Protein AF-A0A358QW03-F1 (afdb_monomer_lite)

Sequence (152 aa):
MKVYFVVSDKSSYETQAIKEVQPERILCSYFYFRTKKLSDYIEKIGYSPMILLDSGAYSAWTTGRNISILDYMAYIRDNEKFIEYCISLDVFDDLDLTFDYYKIMRKKGLKPIPVYHYGTDLDYLEKYIIDGNNLIALGGTVPITNKEKVAN

Secondary structure (DSSP, 8-state):
----EEE-S--HHHHHHHHHH--SEEEEEHHHHTTS-HHHHHHHHTS--EEEEE--HHHHHHTT----HHHHHHHHHHTGGGEEEEB---BTTBHHHHHHHHHHHHHTT--PBPEEETTS-HHHHHHHHHTT-S--EEES-TT-S-SHHHH-

Structure (mmCIF, N/CA/C/O backbone):
data_AF-A0A358QW03-F1
#
_entry.id   AF-A0A358QW03-F1
#
loop_
_atom_site.group_PDB
_atom_site.id
_atom_site.type_symbol
_atom_site.label_atom_id
_atom_site.label_alt_id
_atom_site.label_comp_id
_atom_site.label_asym_id
_atom_site.label_entity_id
_atom_site.label_seq_id
_atom_site.pdbx_PDB_ins_code
_atom_site.Cartn_x
_atom_site.Cartn_y
_atom_site.Cartn_z
_atom_site.occupancy
_atom_site.B_iso_or_equiv
_atom_site.auth_seq_id
_atom_site.auth_comp_id
_atom_site.auth_asym_id
_atom_site.auth_atom_id
_atom_site.pdbx_PDB_model_num
ATOM 1 N N . MET A 1 1 ? -19.322 4.383 -7.499 1.00 84.81 1 MET A N 1
ATOM 2 C CA . MET A 1 1 ? -17.953 4.916 -7.317 1.00 84.81 1 MET A CA 1
ATOM 3 C C . MET A 1 1 ? -17.483 4.537 -5.918 1.00 84.81 1 MET A C 1
ATOM 5 O O . MET A 1 1 ? -18.237 4.787 -4.988 1.00 84.81 1 MET A O 1
ATOM 9 N N . LYS A 1 2 ? -16.320 3.885 -5.763 1.00 92.12 2 LYS A N 1
ATOM 10 C CA . LYS A 1 2 ? -15.732 3.594 -4.440 1.00 92.12 2 LYS A CA 1
ATOM 11 C C . LYS A 1 2 ? -14.800 4.745 -4.054 1.00 92.12 2 LYS A C 1
ATOM 13 O O . LYS A 1 2 ? -13.991 5.156 -4.879 1.00 92.12 2 LYS A O 1
ATOM 18 N N . VAL A 1 3 ? -14.921 5.250 -2.830 1.00 94.56 3 VAL A N 1
ATOM 19 C CA . VAL A 1 3 ? -14.048 6.293 -2.269 1.00 94.56 3 VAL A CA 1
ATOM 20 C C . VAL A 1 3 ? -13.311 5.689 -1.081 1.00 94.56 3 VAL A C 1
ATOM 22 O O . VAL A 1 3 ? -13.942 5.030 -0.258 1.00 94.56 3 VAL A O 1
ATOM 25 N N . TYR A 1 4 ? -11.998 5.896 -1.011 1.00 96.44 4 TYR A N 1
ATOM 26 C CA . TYR A 1 4 ? -11.149 5.420 0.080 1.00 96.44 4 TYR A CA 1
ATOM 27 C C . TYR A 1 4 ? -10.542 6.619 0.809 1.00 96.44 4 TYR A C 1
ATOM 29 O O . TYR A 1 4 ? -9.951 7.494 0.177 1.00 96.44 4 TYR A O 1
ATOM 37 N N . PHE A 1 5 ? -10.674 6.653 2.134 1.00 96.62 5 PHE A N 1
ATOM 38 C CA . PHE A 1 5 ? -10.074 7.691 2.971 1.00 96.62 5 PHE A CA 1
ATOM 39 C C . PHE A 1 5 ? -8.646 7.288 3.340 1.00 96.62 5 PHE A C 1
ATOM 41 O O . PHE A 1 5 ? -8.429 6.225 3.920 1.00 96.62 5 PHE A O 1
ATOM 48 N N . VAL A 1 6 ? -7.662 8.107 2.974 1.00 95.19 6 VAL A N 1
ATOM 49 C CA . VAL A 1 6 ? -6.250 7.808 3.242 1.00 95.19 6 VAL A CA 1
ATOM 50 C C . VAL A 1 6 ? -5.968 7.927 4.735 1.00 95.19 6 VAL A C 1
ATOM 52 O O . VAL A 1 6 ? -6.332 8.924 5.355 1.00 95.19 6 VAL A O 1
ATOM 55 N N . VAL A 1 7 ? -5.284 6.927 5.288 1.00 94.50 7 VAL A N 1
ATOM 56 C CA . VAL A 1 7 ? -4.841 6.913 6.683 1.00 94.50 7 VAL A CA 1
ATOM 57 C C . VAL A 1 7 ? -3.354 6.596 6.782 1.00 94.50 7 VAL A C 1
ATOM 59 O O . VAL A 1 7 ? -2.810 5.762 6.053 1.00 94.50 7 VAL A O 1
ATOM 62 N N . SER A 1 8 ? -2.678 7.274 7.705 1.00 90.44 8 SER A N 1
ATOM 63 C CA . SER A 1 8 ? -1.241 7.122 7.953 1.00 90.44 8 SER A CA 1
ATOM 64 C C . SER A 1 8 ? -0.918 6.596 9.353 1.00 90.44 8 SER A C 1
ATOM 66 O O . SER A 1 8 ? 0.192 6.116 9.587 1.00 90.44 8 SER A O 1
ATOM 68 N N . ASP A 1 9 ? -1.873 6.692 10.280 1.00 89.62 9 ASP A N 1
ATOM 69 C CA . ASP A 1 9 ? -1.732 6.412 11.708 1.00 89.62 9 ASP A CA 1
ATOM 70 C C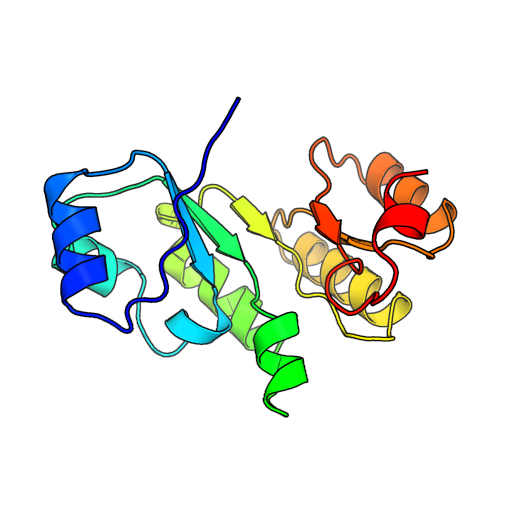 . ASP A 1 9 ? -0.525 7.129 12.341 1.00 89.62 9 ASP A C 1
ATOM 72 O O . ASP A 1 9 ? 0.219 6.568 13.154 1.00 89.62 9 ASP A O 1
ATOM 76 N N . LYS A 1 10 ? -0.302 8.380 11.913 1.00 88.94 10 LYS A N 1
ATOM 77 C CA . LYS A 1 10 ? 0.763 9.269 12.412 1.00 88.94 10 LYS A CA 1
ATOM 78 C C . LYS A 1 10 ? 0.262 10.352 13.366 1.00 88.94 10 LYS A C 1
ATOM 80 O O . LYS A 1 10 ? 1.073 10.974 14.045 1.00 88.94 10 LYS A O 1
ATOM 85 N N . SER A 1 11 ? -1.046 10.603 13.399 1.00 90.44 11 SER A N 1
ATOM 86 C CA . SER A 1 11 ? -1.659 11.688 14.169 1.00 90.44 11 SER A CA 1
ATOM 87 C C . SER A 1 11 ? -2.846 11.180 14.982 1.00 90.44 11 SER A C 1
ATOM 89 O O . SER A 1 11 ? -3.695 10.441 14.478 1.00 90.44 11 SER A O 1
ATOM 91 N N . SER A 1 12 ? -2.935 11.611 16.242 1.00 91.19 12 SER A N 1
ATOM 92 C CA . SER A 1 12 ? -4.100 11.344 17.091 1.00 91.19 12 SER A CA 1
ATOM 93 C C . SER A 1 12 ? -5.372 11.984 16.534 1.00 91.19 12 SER A C 1
ATOM 95 O O . SER A 1 12 ? -6.432 11.375 16.633 1.00 91.19 12 SER A O 1
ATOM 97 N N . TYR A 1 13 ? -5.268 13.149 15.883 1.00 94.69 13 TYR A N 1
ATOM 98 C CA . TYR A 1 13 ? -6.404 13.817 15.239 1.00 94.69 13 TYR A CA 1
ATOM 99 C C . TYR A 1 13 ? -6.949 13.018 14.052 1.00 94.69 13 TYR A C 1
ATOM 101 O O . TYR A 1 13 ? -8.159 12.895 13.907 1.00 94.69 13 TYR A O 1
ATOM 109 N N . GLU A 1 14 ? -6.068 12.424 13.236 1.00 94.50 14 GLU A N 1
ATOM 110 C CA . GLU A 1 14 ? -6.480 11.529 12.143 1.00 94.50 14 GLU A CA 1
ATOM 111 C C . GLU A 1 14 ? -7.215 10.311 12.715 1.00 94.50 14 GLU A C 1
ATOM 113 O O . GLU A 1 14 ? -8.307 9.979 12.265 1.00 94.50 14 GLU A O 1
ATOM 118 N N . THR A 1 15 ? -6.664 9.694 13.769 1.00 92.69 15 THR A N 1
ATOM 119 C CA . THR A 1 15 ? -7.331 8.574 14.452 1.00 92.69 15 THR A CA 1
ATOM 120 C C . THR A 1 15 ? -8.707 8.993 14.973 1.00 92.69 15 THR A C 1
ATOM 122 O O . THR A 1 15 ? -9.678 8.276 14.761 1.00 92.69 15 THR A O 1
ATOM 125 N N . GLN A 1 16 ? -8.813 10.146 15.639 1.00 95.38 16 GLN A N 1
ATOM 126 C CA . GLN A 1 16 ? -10.079 10.638 16.179 1.00 95.38 16 GLN A CA 1
ATOM 127 C C . GLN A 1 16 ? -11.112 10.876 15.072 1.00 95.38 16 GLN A C 1
ATOM 129 O O . GLN A 1 16 ? -12.237 10.399 15.195 1.00 95.38 16 GLN A O 1
ATOM 134 N N . ALA A 1 17 ? -10.714 11.517 13.971 1.00 96.12 17 ALA A N 1
ATOM 135 C CA . ALA A 1 17 ? -11.588 11.742 12.823 1.00 96.12 17 ALA A CA 1
ATOM 136 C C . ALA A 1 17 ? -12.092 10.419 12.220 1.00 96.12 17 ALA A C 1
ATOM 138 O O . ALA A 1 17 ? -13.279 10.280 11.944 1.00 96.12 17 ALA A O 1
ATOM 139 N N . ILE A 1 18 ? -11.223 9.413 12.076 1.00 97.12 18 ILE A N 1
ATOM 140 C CA . ILE A 1 18 ? -11.610 8.087 11.568 1.00 97.12 18 ILE A CA 1
ATOM 141 C C . ILE A 1 18 ? -12.580 7.371 12.517 1.00 97.12 18 ILE A C 1
ATOM 143 O O . ILE A 1 18 ? -13.495 6.700 12.044 1.00 97.12 18 ILE A O 1
ATOM 147 N N . LYS A 1 19 ? -12.416 7.521 13.838 1.00 96.12 19 LYS A N 1
ATOM 148 C CA . LYS A 1 19 ? -13.327 6.947 14.845 1.00 96.12 19 LYS A CA 1
ATOM 149 C C . LYS A 1 19 ? -14.706 7.598 14.849 1.00 96.12 19 LYS A C 1
ATOM 151 O O . LYS A 1 19 ? -15.693 6.918 15.114 1.00 96.12 19 LYS A O 1
ATOM 156 N N . GLU A 1 20 ? -14.754 8.903 14.609 1.00 96.81 20 GLU A N 1
ATOM 157 C CA . GLU A 1 20 ? -15.991 9.682 14.590 1.00 96.81 20 GLU A CA 1
ATOM 158 C C . GLU A 1 20 ? -16.765 9.478 13.285 1.00 96.81 20 GLU A C 1
ATOM 160 O O . GLU A 1 20 ? -17.959 9.200 13.313 1.00 96.81 20 GLU A O 1
ATOM 165 N N . VAL A 1 21 ? -16.077 9.561 12.142 1.00 97.44 21 VAL A N 1
ATOM 166 C CA . VAL A 1 21 ? -16.699 9.461 10.812 1.00 97.44 21 VAL A CA 1
ATOM 167 C C . VAL A 1 21 ? -17.000 8.013 10.422 1.00 97.44 21 VAL A C 1
ATOM 169 O O . VAL A 1 21 ? -17.961 7.768 9.699 1.00 97.44 21 VAL A O 1
ATOM 172 N N . GLN A 1 22 ? -16.177 7.062 10.875 1.00 97.62 22 GLN A N 1
ATOM 173 C CA . GLN A 1 22 ? -16.267 5.633 10.546 1.00 97.62 22 GLN A CA 1
ATOM 174 C C . GLN A 1 22 ? -16.444 5.348 9.042 1.00 97.62 22 GLN A C 1
ATOM 176 O O . GLN A 1 22 ? -17.413 4.695 8.645 1.00 97.62 22 GLN A O 1
ATOM 181 N N . PRO A 1 23 ? -15.546 5.843 8.166 1.00 97.38 23 PRO A N 1
ATOM 182 C CA . PRO A 1 23 ? -15.656 5.580 6.737 1.00 97.38 23 PRO A CA 1
ATOM 183 C C . PRO A 1 23 ? -15.658 4.076 6.435 1.00 97.38 23 PRO A C 1
ATOM 185 O O . PRO A 1 23 ? -14.807 3.332 6.911 1.00 97.38 23 PRO A O 1
ATOM 188 N N . GLU A 1 24 ? -16.560 3.633 5.556 1.00 97.06 24 GLU A N 1
ATOM 189 C CA . GLU A 1 24 ? -16.663 2.223 5.138 1.00 97.06 24 GLU A CA 1
ATOM 190 C C . GLU A 1 24 ? -15.352 1.691 4.523 1.00 97.06 24 GLU A C 1
ATOM 192 O O . GLU A 1 24 ? -15.067 0.495 4.578 1.00 97.06 24 GLU A O 1
ATOM 197 N N . ARG A 1 25 ? -14.558 2.580 3.912 1.00 97.75 25 ARG A N 1
ATOM 198 C CA . ARG A 1 25 ? -13.357 2.250 3.140 1.00 97.75 25 ARG A CA 1
ATOM 199 C C . ARG A 1 25 ? -12.199 3.175 3.471 1.00 97.75 25 ARG A C 1
ATOM 201 O O . ARG A 1 25 ? -12.326 4.398 3.379 1.00 97.75 25 ARG A O 1
ATOM 208 N N . ILE A 1 26 ? -11.044 2.582 3.746 1.00 97.81 26 ILE A N 1
ATOM 209 C CA . ILE A 1 26 ? -9.800 3.312 4.004 1.00 97.81 26 ILE A CA 1
ATOM 210 C C . ILE A 1 26 ? -8.671 2.818 3.101 1.00 97.81 26 ILE A C 1
ATOM 212 O O . ILE A 1 26 ? -8.640 1.653 2.702 1.00 97.81 26 ILE A O 1
ATOM 216 N N . LEU A 1 27 ? -7.740 3.713 2.777 1.00 97.69 27 LEU A N 1
ATOM 217 C CA . LEU A 1 27 ? -6.494 3.379 2.097 1.00 97.69 27 LEU A CA 1
ATOM 218 C C . LEU A 1 27 ? -5.354 3.449 3.109 1.00 97.69 27 LEU A C 1
ATOM 220 O O . LEU A 1 27 ? -5.056 4.519 3.640 1.00 97.69 27 LEU A O 1
ATOM 224 N N . CYS A 1 28 ? -4.700 2.313 3.337 1.00 97.25 28 CYS A N 1
ATOM 225 C CA . CYS A 1 28 ? -3.511 2.214 4.178 1.00 97.25 28 CYS A CA 1
ATOM 226 C C . CYS A 1 28 ? -2.269 2.075 3.298 1.00 97.25 28 CYS A C 1
ATOM 228 O O . CYS A 1 28 ? -2.267 1.312 2.336 1.00 97.25 28 CYS A O 1
ATOM 230 N N . SER A 1 29 ? -1.181 2.753 3.661 1.00 96.31 29 SER A N 1
ATOM 231 C CA . SER A 1 29 ? 0.124 2.535 3.032 1.00 96.31 29 SER A CA 1
ATOM 232 C C . SER A 1 29 ? 0.944 1.534 3.844 1.00 96.31 29 SER A C 1
ATOM 234 O O . SER A 1 29 ? 1.287 1.803 4.998 1.00 96.31 29 SER A O 1
ATOM 236 N N . TYR A 1 30 ? 1.320 0.405 3.245 1.00 97.12 30 TYR A N 1
ATOM 237 C CA . TYR A 1 30 ? 2.197 -0.589 3.861 1.00 97.12 30 TYR A CA 1
ATOM 238 C C . TYR A 1 30 ? 3.482 0.048 4.387 1.00 97.12 30 TYR A C 1
ATOM 240 O O . TYR A 1 30 ? 3.892 -0.252 5.501 1.00 97.12 30 TYR A O 1
ATOM 248 N N . PHE A 1 31 ? 4.075 1.002 3.670 1.00 95.94 31 PHE A N 1
ATOM 249 C CA . PHE A 1 31 ? 5.258 1.718 4.143 1.00 95.94 31 PHE A CA 1
ATOM 250 C C . PHE A 1 31 ? 5.117 2.300 5.568 1.00 95.94 31 PHE A C 1
ATOM 252 O O . PHE A 1 31 ? 6.077 2.255 6.342 1.00 95.94 31 PHE A O 1
ATOM 259 N N . TYR A 1 32 ? 3.929 2.792 5.942 1.00 95.06 32 TYR A N 1
ATOM 260 C CA . TYR A 1 32 ? 3.645 3.323 7.285 1.00 95.06 32 TYR A CA 1
ATOM 261 C C . TYR A 1 32 ? 3.097 2.280 8.266 1.00 95.06 32 TYR A C 1
ATOM 263 O O . TYR A 1 32 ? 3.277 2.426 9.475 1.00 95.06 32 TYR A O 1
ATOM 271 N N . PHE A 1 33 ? 2.464 1.222 7.759 1.00 96.06 33 PHE A N 1
ATOM 272 C CA . PHE A 1 33 ? 1.818 0.186 8.567 1.00 96.06 33 PHE A CA 1
ATOM 273 C C . PHE A 1 33 ? 2.659 -1.086 8.751 1.00 96.06 33 PHE A C 1
ATOM 275 O O . PHE A 1 33 ? 2.322 -1.908 9.591 1.00 96.06 33 PHE A O 1
ATOM 282 N N . ARG A 1 34 ? 3.786 -1.245 8.048 1.00 94.19 34 ARG A N 1
ATOM 283 C CA . ARG A 1 34 ? 4.612 -2.472 8.021 1.00 94.19 34 ARG A CA 1
ATOM 284 C C . ARG A 1 34 ? 5.140 -2.950 9.373 1.00 94.19 34 ARG A C 1
ATOM 286 O O . ARG A 1 34 ? 5.529 -4.103 9.491 1.00 94.19 34 ARG A O 1
ATOM 293 N N . THR A 1 35 ? 5.171 -2.083 10.384 1.00 92.06 35 THR A N 1
ATOM 294 C CA . THR A 1 35 ? 5.588 -2.428 11.755 1.00 92.06 35 THR A CA 1
ATOM 295 C C . THR A 1 35 ? 4.410 -2.637 12.712 1.00 92.06 35 THR A C 1
ATOM 297 O O . THR A 1 35 ? 4.624 -2.780 13.912 1.00 92.06 35 THR A O 1
ATOM 300 N N . LYS A 1 36 ? 3.169 -2.595 12.215 1.00 90.50 36 LYS A N 1
ATOM 301 C CA . LYS A 1 36 ? 1.921 -2.687 12.983 1.00 90.50 36 LYS A CA 1
ATOM 302 C C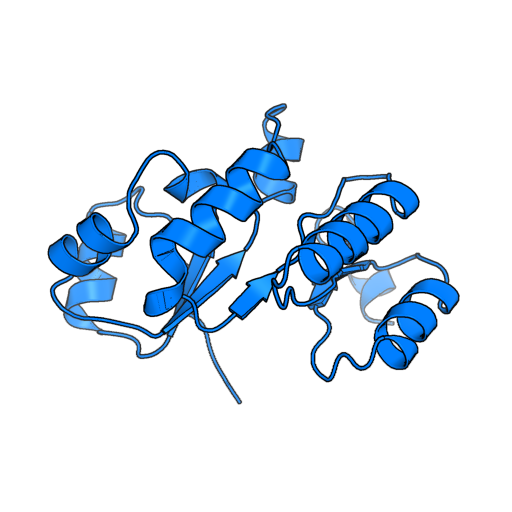 . LYS A 1 36 ? 1.045 -3.783 12.380 1.00 90.50 36 LYS A C 1
ATOM 304 O O . LYS A 1 36 ? 0.958 -3.893 11.157 1.00 90.50 36 LYS A O 1
ATOM 309 N N . LYS A 1 37 ? 0.342 -4.565 13.197 1.00 89.81 37 LYS A N 1
ATOM 310 C CA . LYS A 1 37 ? -0.696 -5.462 12.668 1.00 89.81 37 LYS A CA 1
ATOM 311 C C . LYS A 1 37 ? -1.942 -4.641 12.341 1.00 89.81 37 LYS A C 1
ATOM 313 O O . LYS A 1 37 ? -2.303 -3.757 13.119 1.00 89.81 37 LYS A O 1
ATOM 318 N N . LEU A 1 38 ? -2.630 -4.929 11.228 1.00 94.62 38 LEU A N 1
ATOM 319 C CA . LEU A 1 38 ? -3.891 -4.231 10.929 1.00 94.62 38 LEU A CA 1
ATOM 320 C C . LEU A 1 38 ? -4.956 -4.531 11.988 1.00 94.62 38 LEU A C 1
ATOM 322 O O . LEU A 1 38 ? -5.783 -3.668 12.255 1.00 94.62 38 LEU A O 1
ATOM 326 N N . SER A 1 39 ? -4.893 -5.695 12.648 1.00 94.81 39 SER A N 1
ATOM 327 C CA . SER A 1 39 ? -5.757 -6.019 13.793 1.00 94.81 39 SER A CA 1
ATOM 328 C C . SER A 1 39 ? -5.678 -4.975 14.900 1.00 94.81 39 SER A C 1
ATOM 330 O O . SER A 1 39 ? -6.711 -4.543 15.397 1.00 94.81 39 SER A O 1
ATOM 332 N N . ASP A 1 40 ? -4.466 -4.541 15.241 1.00 94.31 40 ASP A N 1
ATOM 333 C CA . ASP A 1 40 ? -4.233 -3.622 16.354 1.00 94.31 40 ASP A CA 1
ATOM 334 C C . ASP A 1 40 ? -4.764 -2.229 15.992 1.00 94.31 40 ASP A C 1
ATOM 336 O O . ASP A 1 40 ? -5.334 -1.522 16.821 1.00 94.31 40 ASP A O 1
ATOM 340 N N . TYR A 1 41 ? -4.632 -1.841 14.718 1.00 95.06 41 TYR A N 1
ATOM 341 C CA . TYR A 1 41 ? -5.221 -0.605 14.210 1.00 95.06 41 TYR A CA 1
ATOM 342 C C . TYR A 1 41 ? -6.756 -0.657 14.190 1.00 95.06 41 TYR A C 1
ATOM 344 O O . TYR A 1 41 ? -7.404 0.306 14.593 1.00 95.06 41 TYR A O 1
ATOM 352 N N . ILE A 1 42 ? -7.341 -1.781 13.769 1.00 96.19 42 ILE A N 1
ATOM 353 C CA . ILE A 1 42 ? -8.795 -1.998 13.752 1.00 96.19 42 ILE A CA 1
ATOM 354 C C . ILE A 1 42 ? -9.371 -1.945 15.170 1.00 96.19 42 ILE A C 1
ATOM 356 O O . ILE A 1 42 ? -10.371 -1.271 15.410 1.00 96.19 42 ILE A O 1
ATOM 360 N N . GLU A 1 43 ? -8.705 -2.579 16.135 1.00 96.62 43 GLU A N 1
ATOM 361 C CA . GLU A 1 43 ? -9.076 -2.493 17.549 1.00 96.62 43 GLU A CA 1
ATOM 362 C C . GLU A 1 43 ? -8.991 -1.047 18.062 1.00 96.62 43 GLU A C 1
ATOM 364 O O . GLU A 1 43 ? -9.924 -0.549 18.691 1.00 96.62 43 GLU A O 1
ATOM 369 N N . LYS A 1 44 ? -7.915 -0.328 17.716 1.00 95.38 44 LYS A N 1
ATOM 370 C CA . LYS A 1 44 ? -7.709 1.078 18.097 1.00 95.38 44 LYS A CA 1
ATOM 371 C C . LYS A 1 44 ? -8.834 1.999 17.606 1.00 95.38 44 LYS A C 1
ATOM 373 O O . LYS A 1 44 ? -9.255 2.900 18.347 1.00 95.38 44 LYS A O 1
ATOM 378 N N . ILE A 1 45 ? -9.303 1.814 16.369 1.00 96.31 45 ILE A N 1
ATOM 379 C CA . ILE A 1 45 ? -10.392 2.625 15.801 1.00 96.31 45 ILE A CA 1
ATOM 380 C C . ILE A 1 45 ? -11.786 2.127 16.217 1.00 96.31 45 ILE A C 1
ATOM 382 O O . ILE A 1 45 ? -12.735 2.906 16.194 1.00 96.31 45 ILE A O 1
ATOM 386 N N . GLY A 1 46 ? -11.918 0.880 16.672 1.00 97.38 46 GLY A N 1
ATOM 387 C CA . GLY A 1 46 ? -13.154 0.345 17.254 1.00 97.38 46 GLY A CA 1
ATOM 388 C C . GLY A 1 46 ? -14.230 -0.069 16.243 1.00 97.38 46 GLY A C 1
ATOM 389 O O . GLY A 1 46 ? -15.370 -0.292 16.638 1.00 97.38 46 GLY A O 1
ATOM 390 N N . TYR A 1 47 ? -13.890 -0.174 14.956 1.00 96.81 47 TYR A N 1
ATOM 391 C CA . TYR A 1 47 ? -14.756 -0.700 13.894 1.00 96.81 47 TYR A CA 1
ATOM 392 C C . TYR A 1 47 ? -13.896 -1.280 12.753 1.00 96.81 47 TYR A C 1
ATOM 394 O O . TYR A 1 47 ? -12.692 -1.031 12.705 1.00 96.81 47 TYR A O 1
ATOM 402 N N . SER A 1 48 ? -14.489 -2.061 11.840 1.00 96.75 48 SER A N 1
ATOM 403 C CA . SER A 1 48 ? -13.752 -2.752 10.765 1.00 96.75 48 SER A CA 1
ATOM 404 C C . SER A 1 48 ? -14.097 -2.194 9.376 1.00 96.75 48 SER A C 1
ATOM 406 O O . SER A 1 48 ? -15.067 -2.655 8.771 1.00 96.75 48 SER A O 1
ATOM 408 N N . PRO A 1 49 ? -13.328 -1.226 8.846 1.00 97.19 49 PRO A N 1
ATOM 409 C CA . PRO A 1 49 ? -13.474 -0.776 7.465 1.00 97.19 49 PRO A CA 1
ATOM 410 C C . PRO A 1 49 ? -12.895 -1.793 6.472 1.00 97.19 49 PRO A C 1
ATOM 412 O O . PRO A 1 49 ? -12.061 -2.630 6.820 1.00 97.19 49 PRO A O 1
ATOM 415 N N . MET A 1 50 ? -13.289 -1.668 5.207 1.00 96.50 50 MET A N 1
ATOM 416 C CA . MET A 1 50 ? -12.650 -2.357 4.084 1.00 96.50 50 MET A CA 1
ATOM 417 C C . MET A 1 50 ? -11.352 -1.628 3.706 1.00 96.50 50 MET A C 1
ATOM 419 O O . MET A 1 50 ? -11.357 -0.408 3.510 1.00 96.50 50 MET A O 1
ATOM 423 N N . ILE A 1 51 ? -10.239 -2.357 3.591 1.00 97.88 51 ILE A N 1
ATOM 424 C CA . ILE A 1 51 ? -8.916 -1.750 3.381 1.00 97.88 51 ILE A CA 1
ATOM 425 C C . ILE A 1 51 ? -8.436 -1.940 1.939 1.00 97.88 51 ILE A C 1
ATOM 427 O O . ILE A 1 51 ? -8.321 -3.066 1.455 1.00 97.88 51 ILE A O 1
ATOM 431 N N . LEU A 1 52 ? -8.077 -0.837 1.280 1.00 98.31 52 LEU A N 1
ATOM 432 C CA . LEU A 1 52 ? -7.173 -0.841 0.128 1.00 98.31 52 LEU A CA 1
ATOM 433 C C . LEU A 1 52 ? -5.742 -0.655 0.642 1.00 98.31 52 LEU A C 1
ATOM 435 O O . LEU A 1 52 ? -5.422 0.373 1.238 1.00 98.31 52 LEU A O 1
ATOM 439 N N . LEU A 1 53 ? -4.880 -1.647 0.433 1.00 98.06 53 LEU A N 1
ATOM 440 C CA . LEU A 1 53 ? -3.483 -1.586 0.848 1.00 98.06 53 LEU A CA 1
ATOM 441 C C . LEU A 1 53 ? -2.595 -1.143 -0.319 1.00 98.06 53 LEU A C 1
ATOM 443 O O . LEU A 1 53 ? -2.343 -1.911 -1.245 1.00 98.06 53 LEU A O 1
ATOM 447 N N . ASP A 1 54 ? -2.076 0.074 -0.241 1.00 97.44 54 ASP A N 1
ATOM 448 C CA . ASP A 1 54 ? -1.014 0.563 -1.118 1.00 97.44 54 ASP A CA 1
ATOM 449 C C . ASP A 1 54 ? 0.359 0.114 -0.586 1.00 97.44 54 ASP A C 1
ATOM 451 O O . ASP A 1 54 ? 0.561 0.007 0.625 1.00 97.44 54 ASP A O 1
ATOM 455 N N . SER A 1 55 ? 1.324 -0.147 -1.465 1.00 96.31 55 SER A N 1
ATOM 456 C CA . SER A 1 55 ? 2.696 -0.485 -1.078 1.00 96.31 55 SER A CA 1
ATOM 457 C C . SER A 1 55 ? 3.398 0.703 -0.401 1.00 96.31 55 SER A C 1
ATOM 459 O O . SER A 1 55 ? 4.157 0.532 0.559 1.00 96.31 55 SER A O 1
ATOM 461 N N . GLY A 1 56 ? 3.097 1.927 -0.850 1.00 94.75 56 GLY A N 1
ATOM 462 C CA . GLY A 1 56 ? 3.814 3.133 -0.448 1.00 94.75 56 GLY A CA 1
ATOM 463 C C . GLY A 1 56 ? 5.188 3.289 -1.104 1.00 94.75 56 GLY A C 1
ATOM 464 O O . GLY A 1 56 ? 6.048 3.960 -0.526 1.00 94.75 56 GLY A O 1
ATOM 465 N N . ALA A 1 57 ? 5.409 2.702 -2.287 1.00 94.00 57 ALA A N 1
ATOM 466 C CA . ALA A 1 57 ? 6.676 2.770 -3.020 1.00 94.00 57 ALA A CA 1
ATOM 467 C C . ALA A 1 57 ? 7.200 4.202 -3.201 1.00 94.00 57 ALA A C 1
ATOM 469 O O . ALA A 1 57 ? 8.374 4.463 -2.949 1.00 94.00 57 ALA A O 1
ATOM 470 N N . TYR A 1 58 ? 6.328 5.161 -3.528 1.00 92.88 58 TYR A N 1
ATOM 471 C CA . TYR A 1 58 ? 6.722 6.568 -3.666 1.00 92.88 58 TYR A CA 1
ATOM 472 C C . TYR A 1 58 ? 7.283 7.161 -2.360 1.00 92.88 58 TYR A C 1
ATOM 474 O O . TYR A 1 58 ? 8.286 7.876 -2.367 1.00 92.88 58 TYR A O 1
ATOM 482 N N . SER A 1 59 ? 6.671 6.839 -1.212 1.00 93.56 59 SER A N 1
ATOM 483 C CA . SER A 1 59 ? 7.173 7.281 0.101 1.00 93.56 59 SER A CA 1
ATOM 484 C C . SER A 1 59 ? 8.497 6.602 0.456 1.00 93.56 59 SER A C 1
ATOM 486 O O . SER A 1 59 ? 9.374 7.224 1.052 1.00 93.56 59 SER A O 1
ATOM 488 N N . ALA A 1 60 ? 8.660 5.333 0.082 1.00 93.88 60 ALA A N 1
ATOM 489 C CA . ALA A 1 60 ? 9.906 4.602 0.263 1.00 93.88 60 ALA A CA 1
ATOM 490 C C . ALA A 1 60 ? 11.038 5.242 -0.563 1.00 93.88 60 ALA A C 1
ATOM 492 O O . ALA A 1 60 ? 12.048 5.657 0.004 1.00 93.88 60 ALA A O 1
ATOM 493 N N . TRP A 1 61 ? 10.804 5.451 -1.861 1.00 93.12 61 TRP A N 1
ATOM 494 C CA . TRP A 1 61 ? 11.739 6.088 -2.790 1.00 93.12 61 TRP A CA 1
ATOM 495 C C . TRP A 1 61 ? 12.157 7.493 -2.338 1.00 93.12 61 TRP A C 1
ATOM 497 O O . TRP A 1 61 ? 13.342 7.742 -2.125 1.00 93.12 61 TRP A O 1
ATOM 507 N N . THR A 1 62 ? 11.195 8.391 -2.091 1.00 92.38 62 THR A N 1
ATOM 508 C CA . THR A 1 62 ? 11.482 9.785 -1.681 1.00 92.38 62 THR A CA 1
ATOM 509 C C . THR A 1 62 ? 12.239 9.894 -0.356 1.00 92.38 62 THR A C 1
ATOM 511 O O . THR A 1 62 ? 12.875 10.912 -0.095 1.00 92.38 62 THR A O 1
ATOM 514 N N . THR A 1 63 ? 12.186 8.861 0.492 1.00 93.94 63 THR A N 1
ATOM 515 C CA . THR A 1 63 ? 12.891 8.826 1.783 1.00 93.94 63 THR A CA 1
ATOM 516 C C . THR A 1 63 ? 14.142 7.944 1.778 1.00 93.94 63 THR A C 1
ATOM 518 O O . THR A 1 63 ? 14.735 7.738 2.840 1.00 93.94 63 THR A O 1
ATOM 521 N N . GLY A 1 64 ? 14.552 7.413 0.619 1.00 93.12 64 GLY A N 1
ATOM 522 C CA . GLY A 1 64 ? 15.722 6.538 0.490 1.00 93.12 64 GLY A CA 1
ATOM 523 C C . GLY A 1 64 ? 15.584 5.211 1.244 1.00 93.12 64 GLY A C 1
ATOM 524 O O . GLY A 1 64 ? 16.576 4.641 1.695 1.00 93.12 64 GLY A O 1
ATOM 525 N N . ARG A 1 65 ? 14.352 4.735 1.447 1.00 92.88 65 ARG A N 1
ATOM 526 C CA . ARG A 1 65 ? 14.048 3.477 2.138 1.00 92.88 65 ARG A CA 1
ATOM 527 C C . ARG A 1 65 ? 13.523 2.449 1.148 1.00 92.88 65 ARG A C 1
ATOM 529 O O . ARG A 1 65 ? 12.845 2.786 0.190 1.00 92.88 65 ARG A O 1
ATOM 536 N N . ASN A 1 66 ? 13.760 1.177 1.449 1.00 92.25 66 ASN A N 1
ATOM 537 C CA . ASN A 1 66 ? 13.307 0.072 0.611 1.00 92.25 66 ASN A CA 1
ATOM 538 C C . ASN A 1 66 ? 12.077 -0.633 1.194 1.00 92.25 66 ASN A C 1
ATOM 540 O O . ASN A 1 66 ? 11.780 -0.546 2.396 1.00 92.25 66 ASN A O 1
ATOM 544 N N . ILE A 1 67 ? 11.379 -1.348 0.314 1.00 96.19 67 ILE A N 1
ATOM 545 C CA . ILE A 1 67 ? 10.323 -2.303 0.639 1.00 96.19 67 ILE A CA 1
ATOM 546 C C . ILE A 1 67 ? 10.743 -3.661 0.075 1.00 96.19 67 ILE A C 1
ATOM 548 O O . ILE A 1 67 ? 11.020 -3.787 -1.114 1.00 96.19 67 ILE A O 1
ATOM 552 N N . SER A 1 68 ? 10.789 -4.676 0.934 1.00 96.75 68 SER A N 1
ATOM 553 C CA . SER A 1 68 ? 10.975 -6.064 0.515 1.00 96.75 68 SER A CA 1
ATOM 554 C C . SER A 1 68 ? 9.663 -6.597 -0.051 1.00 96.75 68 SER A C 1
ATOM 556 O O . SER A 1 68 ? 8.640 -6.591 0.637 1.00 96.75 68 SER A O 1
ATOM 558 N N . ILE A 1 69 ? 9.686 -7.101 -1.287 1.00 97.81 69 ILE A N 1
ATOM 559 C CA . ILE A 1 69 ? 8.514 -7.750 -1.891 1.00 97.81 69 ILE A CA 1
ATOM 560 C C . ILE A 1 69 ? 8.065 -8.972 -1.076 1.00 97.81 69 ILE A C 1
ATOM 562 O O . ILE A 1 69 ? 6.871 -9.246 -0.975 1.00 97.81 69 ILE A O 1
ATOM 566 N N . LEU A 1 70 ? 9.004 -9.689 -0.447 1.00 98.25 70 LEU A N 1
ATOM 567 C CA . LEU A 1 70 ? 8.693 -10.846 0.393 1.00 98.25 70 LEU A CA 1
ATOM 568 C C . LEU A 1 70 ? 7.935 -10.423 1.653 1.00 98.25 70 LEU A C 1
ATOM 570 O O . LEU A 1 70 ? 6.895 -11.009 1.953 1.00 98.25 70 LEU A O 1
ATOM 574 N N . ASP A 1 71 ? 8.406 -9.372 2.326 1.00 98.12 71 ASP A N 1
ATOM 575 C CA . ASP A 1 71 ? 7.775 -8.857 3.546 1.00 98.12 71 ASP A CA 1
ATOM 576 C C . ASP A 1 71 ? 6.412 -8.242 3.232 1.00 98.12 71 ASP A C 1
ATOM 578 O O . ASP A 1 71 ? 5.461 -8.412 3.993 1.00 98.12 71 ASP A O 1
ATOM 582 N N . TYR A 1 72 ? 6.286 -7.572 2.083 1.00 98.44 72 TYR A N 1
ATOM 583 C CA . TYR A 1 72 ? 5.013 -7.024 1.635 1.00 98.44 72 TYR A CA 1
ATOM 584 C C . TYR A 1 72 ? 3.986 -8.129 1.358 1.00 98.44 72 TYR A C 1
ATOM 586 O O . TYR A 1 72 ? 2.859 -8.075 1.849 1.00 98.44 72 TYR A O 1
ATOM 594 N N . MET A 1 73 ? 4.382 -9.185 0.638 1.00 98.50 73 MET A N 1
ATOM 595 C CA . MET A 1 73 ? 3.513 -10.340 0.400 1.00 98.50 73 MET A CA 1
ATOM 596 C C . MET A 1 73 ? 3.142 -11.078 1.691 1.00 98.50 73 MET A C 1
ATOM 598 O O . MET A 1 73 ? 2.013 -11.553 1.803 1.00 98.50 73 MET A O 1
ATOM 602 N N . ALA A 1 74 ? 4.071 -11.215 2.642 1.00 98.25 74 ALA A N 1
ATOM 603 C CA . ALA A 1 74 ? 3.793 -11.815 3.946 1.00 98.25 74 ALA A CA 1
ATOM 604 C C . ALA A 1 74 ? 2.768 -10.978 4.721 1.00 98.25 74 ALA A C 1
ATOM 606 O O . ALA A 1 74 ? 1.750 -11.506 5.158 1.00 98.25 74 ALA A O 1
ATOM 607 N N . TYR A 1 75 ? 2.961 -9.658 4.761 1.00 98.25 75 TYR A N 1
ATOM 608 C CA . TYR A 1 75 ? 2.036 -8.735 5.408 1.00 98.25 75 TYR A CA 1
ATOM 609 C C . TYR A 1 75 ? 0.623 -8.804 4.823 1.00 98.25 75 TYR A C 1
ATOM 611 O O . TYR A 1 75 ? -0.351 -8.803 5.573 1.00 98.25 75 TYR A O 1
ATOM 619 N N . ILE A 1 76 ? 0.492 -8.889 3.495 1.00 98.06 76 ILE A N 1
ATOM 620 C CA . ILE A 1 76 ? -0.816 -9.050 2.846 1.00 98.06 76 ILE A CA 1
ATOM 621 C C . ILE A 1 76 ? -1.504 -10.332 3.327 1.00 98.06 76 ILE A C 1
ATOM 623 O O . ILE A 1 76 ? -2.686 -10.283 3.652 1.00 98.06 76 ILE A O 1
ATOM 627 N N . ARG A 1 77 ? -0.785 -11.461 3.402 1.00 97.50 77 ARG A N 1
ATOM 628 C CA . ARG A 1 77 ? -1.358 -12.741 3.858 1.00 97.50 77 ARG A CA 1
ATOM 629 C C . ARG A 1 77 ? -1.783 -12.690 5.317 1.00 97.50 77 ARG A C 1
ATOM 631 O O . ARG A 1 77 ? -2.907 -13.055 5.636 1.00 97.50 77 ARG A O 1
ATOM 638 N N . ASP A 1 78 ? -0.922 -12.167 6.183 1.00 96.56 78 ASP A N 1
ATOM 639 C CA . ASP A 1 78 ? -1.192 -12.080 7.622 1.00 96.56 78 ASP A CA 1
ATOM 640 C C . ASP A 1 78 ? -2.417 -11.207 7.942 1.00 96.56 78 ASP A C 1
ATOM 642 O O . ASP A 1 78 ? -3.030 -11.338 9.004 1.00 96.56 78 ASP A O 1
ATOM 646 N N . ASN A 1 79 ? -2.790 -10.317 7.018 1.00 96.19 79 ASN A N 1
ATOM 647 C CA . ASN A 1 79 ? -3.893 -9.378 7.173 1.00 96.19 79 ASN A CA 1
ATOM 648 C C . ASN A 1 79 ? -5.007 -9.570 6.127 1.00 96.19 79 ASN A C 1
ATOM 650 O O . ASN A 1 79 ? -5.858 -8.691 5.986 1.00 96.19 79 ASN A O 1
ATOM 654 N N . GLU A 1 80 ? -5.043 -10.706 5.419 1.00 95.19 80 GLU A N 1
ATOM 655 C CA . GLU A 1 80 ? -5.929 -10.916 4.262 1.00 95.19 80 GLU A CA 1
ATOM 656 C C . GLU A 1 80 ? -7.411 -10.705 4.593 1.00 95.19 80 GLU A C 1
ATOM 658 O O . GLU A 1 80 ? -8.155 -10.141 3.797 1.00 95.19 80 GLU A O 1
ATOM 663 N N . LYS A 1 81 ? -7.825 -11.060 5.816 1.00 95.00 81 LYS A N 1
ATOM 664 C CA . LYS A 1 81 ? -9.203 -10.902 6.303 1.00 95.00 81 LYS A CA 1
ATOM 665 C C . LYS A 1 81 ? -9.695 -9.452 6.367 1.00 95.00 81 LYS A C 1
ATOM 667 O O . LYS A 1 81 ? -10.895 -9.236 6.492 1.00 95.00 81 LYS A O 1
ATOM 672 N N . PHE A 1 82 ? -8.790 -8.475 6.335 1.00 95.25 82 PHE A N 1
ATOM 673 C CA . PHE A 1 82 ? -9.113 -7.048 6.417 1.00 95.25 82 PHE A CA 1
ATOM 674 C C . PHE A 1 82 ? -8.932 -6.315 5.080 1.00 95.25 82 PHE A C 1
ATOM 676 O O . PHE A 1 82 ? -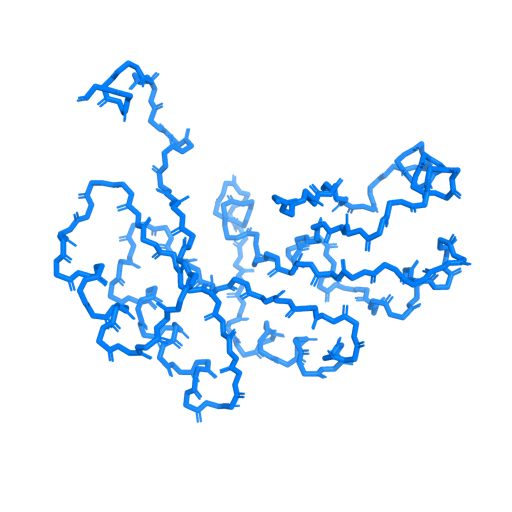9.410 -5.193 4.918 1.00 95.25 82 PHE A O 1
ATOM 683 N N . ILE A 1 83 ? -8.217 -6.923 4.132 1.00 97.19 83 ILE A N 1
ATOM 684 C CA . ILE A 1 83 ? -7.794 -6.283 2.887 1.00 97.19 83 ILE A CA 1
ATOM 685 C C . ILE A 1 83 ? -8.806 -6.612 1.786 1.00 97.19 83 ILE A C 1
ATOM 687 O O . ILE A 1 83 ? -8.934 -7.755 1.363 1.00 97.19 83 ILE A O 1
ATOM 691 N N . GLU A 1 84 ? -9.497 -5.589 1.284 1.00 96.56 84 GLU A N 1
ATOM 692 C CA . GLU A 1 84 ? -10.362 -5.696 0.104 1.00 96.56 84 GLU A CA 1
ATOM 693 C C . GLU A 1 84 ? -9.524 -5.830 -1.171 1.00 96.56 84 GLU A C 1
ATOM 695 O O . GLU A 1 84 ? -9.795 -6.667 -2.030 1.00 96.56 84 GLU A O 1
ATOM 700 N N . TYR A 1 85 ? -8.490 -4.995 -1.277 1.00 97.50 85 TYR A N 1
ATOM 701 C CA . TYR A 1 85 ? -7.590 -4.931 -2.419 1.00 97.50 85 TYR A CA 1
ATOM 702 C C . TYR A 1 85 ? -6.182 -4.562 -1.962 1.00 97.50 85 TYR A C 1
ATOM 704 O O . TYR A 1 85 ? -6.008 -3.809 -1.006 1.00 97.50 85 TYR A O 1
ATOM 712 N N . CYS A 1 86 ? -5.172 -5.020 -2.691 1.00 98.06 86 CYS A N 1
ATOM 713 C CA . CYS A 1 86 ? -3.803 -4.535 -2.555 1.00 98.06 86 CYS A CA 1
ATOM 714 C C . CYS A 1 86 ? -3.279 -4.063 -3.910 1.00 98.06 86 CYS A C 1
ATOM 716 O O . CYS A 1 86 ? -3.656 -4.614 -4.941 1.00 98.06 86 CYS A O 1
ATOM 718 N N . ILE A 1 87 ? -2.431 -3.041 -3.914 1.00 98.19 87 ILE A N 1
ATOM 719 C CA . ILE A 1 87 ? -1.752 -2.550 -5.117 1.00 98.19 87 ILE A CA 1
ATOM 720 C C . ILE A 1 87 ? -0.414 -3.285 -5.244 1.00 98.19 87 ILE A C 1
ATOM 722 O O . ILE A 1 87 ? 0.238 -3.568 -4.242 1.00 98.19 87 ILE A O 1
ATOM 726 N N . SER A 1 88 ? 0.001 -3.652 -6.457 1.00 97.62 88 SER A N 1
ATOM 727 C CA . SER A 1 88 ? 1.329 -4.235 -6.669 1.00 97.62 88 SER A CA 1
ATOM 728 C C . SER A 1 88 ? 2.419 -3.276 -6.196 1.00 97.62 88 SER A C 1
ATOM 730 O O . SER A 1 88 ? 2.308 -2.068 -6.393 1.00 97.62 88 SER A O 1
ATOM 732 N N . LEU A 1 89 ? 3.495 -3.808 -5.617 1.00 97.00 89 LEU A N 1
ATOM 733 C CA . LEU A 1 89 ? 4.686 -3.007 -5.348 1.00 97.00 89 LEU A CA 1
ATOM 734 C C . LEU A 1 89 ? 5.327 -2.597 -6.678 1.00 97.00 89 LEU A C 1
ATOM 736 O O . LEU A 1 89 ? 5.791 -3.462 -7.417 1.00 97.00 89 LEU A O 1
ATOM 740 N N . ASP A 1 90 ? 5.358 -1.300 -6.954 1.00 92.81 90 ASP A N 1
ATOM 741 C CA . ASP A 1 90 ? 6.083 -0.708 -8.068 1.00 92.81 90 ASP A CA 1
ATOM 742 C C . ASP A 1 90 ? 7.475 -0.228 -7.642 1.00 92.81 90 ASP A C 1
ATOM 744 O O . ASP A 1 90 ? 7.745 0.048 -6.4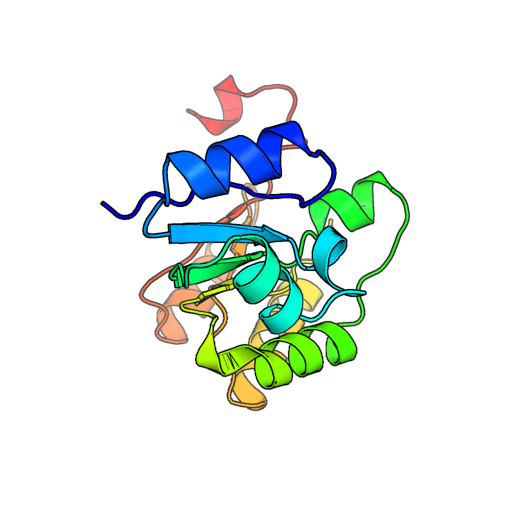69 1.00 92.81 90 ASP A O 1
ATOM 748 N N . VAL A 1 91 ? 8.383 -0.173 -8.610 1.00 91.12 91 VAL A N 1
ATOM 749 C CA . VAL A 1 91 ? 9.763 0.272 -8.437 1.00 91.12 91 VAL A CA 1
ATOM 750 C C . VAL A 1 91 ? 9.977 1.509 -9.293 1.00 91.12 91 VAL A C 1
ATOM 752 O O . VAL A 1 91 ? 9.704 1.519 -10.491 1.00 91.12 91 VAL A O 1
ATOM 755 N N . PHE A 1 92 ? 10.441 2.579 -8.649 1.00 87.12 92 PHE A N 1
ATOM 756 C CA . PHE A 1 92 ? 10.713 3.836 -9.331 1.00 87.12 92 PHE A CA 1
ATOM 757 C C . PHE A 1 92 ? 11.806 3.640 -10.389 1.00 87.12 92 PHE A C 1
ATOM 759 O O . PHE A 1 92 ? 12.841 3.052 -10.085 1.00 87.12 92 PHE A O 1
ATOM 766 N N . ASP A 1 93 ? 11.560 4.138 -11.601 1.00 84.94 93 ASP A N 1
ATOM 767 C CA . ASP A 1 93 ? 12.425 3.996 -12.782 1.00 84.94 93 ASP A CA 1
ATOM 768 C C . ASP A 1 93 ? 12.755 2.546 -13.211 1.00 84.94 93 ASP A C 1
ATOM 770 O O . ASP A 1 93 ? 13.669 2.342 -14.007 1.00 84.94 93 ASP A O 1
ATOM 774 N N . ASP A 1 94 ? 11.999 1.534 -12.757 1.00 91.81 94 ASP A N 1
ATOM 775 C CA . ASP A 1 94 ? 12.190 0.132 -13.166 1.00 91.81 94 ASP A CA 1
ATOM 776 C C . ASP A 1 94 ? 10.846 -0.572 -13.440 1.00 91.81 94 ASP A C 1
ATOM 778 O O . ASP A 1 94 ? 10.172 -1.114 -12.553 1.00 91.81 94 ASP A O 1
ATOM 782 N N . LEU A 1 95 ? 10.426 -0.520 -14.706 1.00 91.44 95 LEU A N 1
ATOM 783 C CA . LEU A 1 95 ? 9.145 -1.064 -15.169 1.00 91.44 95 LEU A CA 1
ATOM 784 C C . LEU A 1 95 ? 9.151 -2.586 -15.280 1.00 91.44 95 LEU A C 1
ATOM 786 O O . LEU A 1 95 ? 8.141 -3.219 -14.969 1.00 91.44 95 LEU A O 1
ATOM 790 N N . ASP A 1 96 ? 10.278 -3.165 -15.692 1.00 93.50 96 ASP A N 1
ATOM 791 C CA . ASP A 1 96 ? 10.427 -4.614 -15.800 1.00 93.50 96 ASP A CA 1
ATOM 792 C C . ASP A 1 96 ? 10.333 -5.243 -14.407 1.00 93.50 96 ASP A C 1
ATOM 794 O O . ASP A 1 96 ? 9.543 -6.164 -14.195 1.00 93.50 96 ASP A O 1
ATOM 798 N N . LEU A 1 97 ? 11.029 -4.675 -13.414 1.00 95.19 97 LEU A N 1
ATOM 799 C CA . LEU A 1 97 ? 10.944 -5.151 -12.036 1.00 95.19 97 LEU A CA 1
ATOM 800 C C . LEU A 1 97 ? 9.558 -4.923 -11.422 1.00 95.19 97 LEU A C 1
ATOM 802 O O . LEU A 1 97 ? 9.056 -5.782 -10.696 1.00 95.19 97 LEU A O 1
ATOM 806 N N . THR A 1 98 ? 8.907 -3.798 -11.736 1.00 95.38 98 THR A N 1
ATOM 807 C CA . THR A 1 98 ? 7.506 -3.547 -11.354 1.00 95.38 98 THR A CA 1
ATOM 808 C C . THR A 1 98 ? 6.583 -4.647 -11.886 1.00 95.38 98 THR A C 1
ATOM 810 O O . THR A 1 98 ? 5.763 -5.200 -11.144 1.00 95.38 98 THR A O 1
ATOM 813 N N . PHE A 1 99 ? 6.737 -5.009 -13.162 1.00 96.38 99 PHE A N 1
ATOM 814 C CA . PHE A 1 99 ? 5.958 -6.072 -13.785 1.00 96.38 99 PHE A CA 1
ATOM 815 C C . PHE A 1 99 ? 6.284 -7.445 -13.180 1.00 96.38 99 PHE A C 1
ATOM 817 O O . PHE A 1 99 ? 5.371 -8.205 -12.849 1.00 96.38 99 PHE A O 1
ATOM 824 N N . ASP A 1 100 ? 7.556 -7.752 -12.934 1.00 97.44 100 ASP A N 1
ATOM 825 C CA . 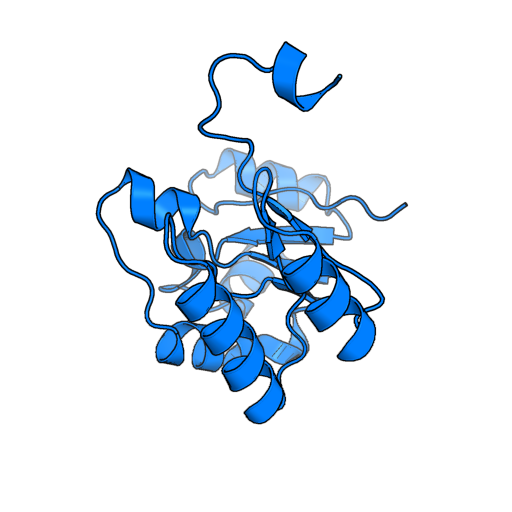ASP A 1 100 ? 7.980 -8.998 -12.292 1.00 97.44 100 ASP A CA 1
ATOM 826 C C . ASP A 1 100 ? 7.427 -9.139 -10.867 1.00 97.44 100 ASP A C 1
ATOM 828 O O . ASP A 1 100 ? 6.949 -10.216 -10.490 1.00 97.44 100 ASP A O 1
ATOM 832 N N . TYR A 1 101 ? 7.406 -8.055 -10.083 1.00 98.00 101 TYR A N 1
ATOM 833 C CA . TYR A 1 101 ? 6.775 -8.016 -8.759 1.00 98.00 101 TYR A CA 1
ATOM 834 C C . TYR A 1 101 ? 5.276 -8.281 -8.826 1.00 98.00 101 TYR A C 1
ATOM 836 O O . TYR A 1 101 ? 4.744 -9.093 -8.060 1.00 98.00 101 TYR A O 1
ATOM 844 N N . TYR A 1 102 ? 4.593 -7.685 -9.795 1.00 98.25 102 TYR A N 1
ATOM 845 C CA . TYR A 1 102 ? 3.203 -8.006 -10.068 1.00 98.25 102 TYR A CA 1
ATOM 846 C C . TYR A 1 102 ? 3.005 -9.505 -10.397 1.00 98.25 102 TYR A C 1
ATOM 848 O O . TYR A 1 102 ? 2.151 -10.177 -9.796 1.00 98.25 102 TYR A O 1
ATOM 856 N N . LYS A 1 103 ? 3.826 -10.078 -11.288 1.00 98.38 103 LYS A N 1
ATOM 857 C CA . LYS A 1 103 ? 3.717 -11.490 -11.697 1.00 98.38 103 LYS A CA 1
ATOM 858 C C . LYS A 1 103 ? 4.031 -12.457 -10.559 1.00 98.38 103 LYS A C 1
ATOM 860 O O . LYS A 1 103 ? 3.311 -13.449 -10.401 1.00 98.38 103 LYS A O 1
ATOM 865 N N . ILE A 1 104 ? 5.052 -12.195 -9.739 1.00 98.44 104 ILE A N 1
ATOM 866 C CA . ILE A 1 104 ? 5.392 -13.074 -8.611 1.00 98.44 104 ILE A CA 1
ATOM 867 C C . ILE A 1 104 ? 4.316 -13.039 -7.523 1.00 98.44 104 ILE A C 1
ATOM 869 O O . ILE A 1 104 ? 3.966 -14.099 -7.001 1.00 98.44 104 ILE A O 1
ATOM 873 N N . MET A 1 105 ? 3.723 -11.874 -7.232 1.00 98.50 105 MET A N 1
ATOM 874 C CA . MET A 1 105 ? 2.594 -11.766 -6.302 1.00 98.50 105 MET A CA 1
ATOM 875 C C . MET A 1 105 ? 1.423 -12.645 -6.760 1.00 98.50 105 MET A C 1
ATOM 877 O O . MET A 1 105 ? 0.910 -13.444 -5.970 1.00 98.50 105 MET A O 1
ATOM 881 N N . ARG A 1 106 ? 1.065 -12.584 -8.051 1.00 98.06 106 ARG A N 1
ATOM 882 C CA . ARG A 1 106 ? 0.023 -13.443 -8.642 1.00 98.06 106 ARG A CA 1
ATOM 883 C C . ARG A 1 106 ? 0.374 -14.922 -8.599 1.00 98.06 106 ARG A C 1
ATOM 885 O O . ARG A 1 106 ? -0.436 -15.735 -8.160 1.00 98.06 106 ARG A O 1
ATOM 892 N N . LYS A 1 107 ? 1.600 -15.282 -8.988 1.00 98.12 107 LYS A N 1
ATOM 893 C CA . LYS A 1 107 ? 2.101 -16.666 -8.922 1.00 98.12 107 LYS A CA 1
ATOM 894 C C . LYS A 1 107 ? 2.036 -17.235 -7.5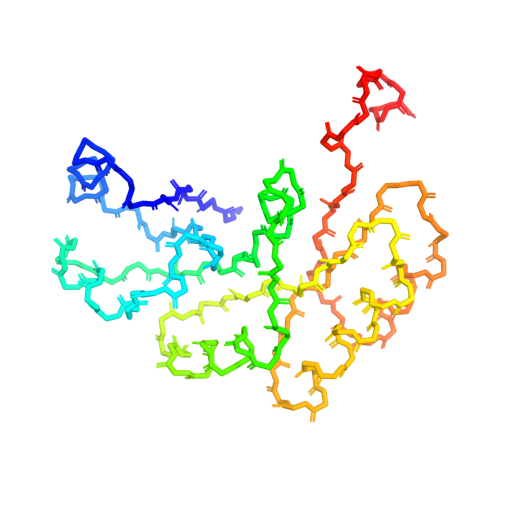02 1.00 98.12 107 LYS A C 1
ATOM 896 O O . LYS A 1 107 ? 1.905 -18.441 -7.324 1.00 98.12 107 LYS A O 1
ATOM 901 N N . LYS A 1 108 ? 2.121 -16.375 -6.486 1.00 98.00 108 LYS A N 1
ATOM 902 C CA . LYS A 1 108 ? 2.025 -16.732 -5.068 1.00 98.00 108 LYS A CA 1
ATOM 903 C C . LYS A 1 108 ? 0.604 -16.614 -4.491 1.00 98.00 108 LYS A C 1
ATOM 905 O O . LYS A 1 108 ? 0.459 -16.563 -3.267 1.00 98.00 108 LYS A O 1
ATOM 910 N N . GLY A 1 109 ? -0.415 -16.575 -5.352 1.00 97.38 109 GLY A N 1
ATOM 911 C CA . GLY A 1 109 ? -1.833 -16.636 -4.989 1.00 97.38 109 GLY A CA 1
ATOM 912 C C . GLY A 1 109 ? -2.471 -15.301 -4.601 1.00 97.38 109 GLY A C 1
ATOM 913 O O . GLY A 1 109 ? -3.660 -15.277 -4.292 1.00 97.38 109 GLY A O 1
ATOM 914 N N . LEU A 1 110 ? -1.720 -14.195 -4.621 1.00 97.94 110 LEU A N 1
ATOM 915 C CA . LEU A 1 110 ? -2.274 -12.867 -4.354 1.00 97.94 110 LEU A CA 1
ATOM 916 C C . LEU A 1 110 ? -2.981 -12.313 -5.596 1.00 97.94 110 LEU A C 1
ATOM 918 O O . LEU A 1 110 ? -2.746 -12.754 -6.721 1.00 97.94 110 LEU A O 1
ATOM 922 N N . LYS A 1 111 ? -3.832 -11.305 -5.394 1.00 96.94 111 LYS A N 1
ATOM 923 C CA . LYS A 1 111 ? -4.582 -10.630 -6.463 1.00 96.94 111 LYS A CA 1
ATOM 924 C C . LYS A 1 111 ? -4.286 -9.121 -6.466 1.00 96.94 111 LYS A C 1
ATOM 926 O O . LYS A 1 111 ? -5.198 -8.340 -6.198 1.00 96.94 111 LYS A O 1
ATOM 931 N N . PRO A 1 112 ? -3.023 -8.705 -6.686 1.00 97.94 112 PRO A N 1
ATOM 932 C CA . PRO A 1 112 ? -2.677 -7.290 -6.681 1.00 97.94 112 PRO A CA 1
ATOM 933 C C . PRO A 1 112 ? -3.314 -6.556 -7.863 1.00 97.94 112 PRO A C 1
ATOM 935 O O . PRO A 1 112 ? -3.360 -7.080 -8.977 1.00 97.94 112 PRO A O 1
ATOM 938 N N . ILE A 1 113 ? -3.737 -5.320 -7.623 1.00 98.31 113 ILE A N 1
ATOM 939 C CA . ILE A 1 113 ? -4.052 -4.337 -8.656 1.00 98.31 113 ILE A CA 1
ATOM 940 C C . ILE A 1 113 ? -2.718 -3.885 -9.267 1.00 98.31 113 ILE A C 1
ATOM 942 O O . ILE A 1 113 ? -1.900 -3.326 -8.531 1.00 98.31 113 ILE A O 1
ATOM 946 N N . PRO A 1 114 ? -2.464 -4.118 -10.566 1.00 97.88 114 PRO A N 1
ATOM 947 C CA . PRO A 1 114 ? -1.256 -3.624 -11.215 1.00 97.88 114 PRO A CA 1
ATOM 948 C C . PRO A 1 114 ? -1.275 -2.099 -11.333 1.00 97.88 114 PRO A C 1
ATOM 950 O O . PRO A 1 114 ? -2.345 -1.489 -11.404 1.00 97.88 114 PRO A O 1
ATOM 953 N N . VAL A 1 115 ? -0.090 -1.496 -11.417 1.00 96.31 115 VAL A N 1
ATOM 954 C CA . VAL A 1 115 ? 0.081 -0.068 -11.701 1.00 96.31 115 VAL A CA 1
ATOM 955 C C . VAL A 1 115 ? 0.590 0.095 -13.132 1.00 96.31 115 VAL A C 1
ATOM 957 O O . VAL A 1 115 ? 1.622 -0.466 -13.497 1.00 96.31 115 VAL A O 1
ATOM 960 N N . TYR A 1 116 ? -0.145 0.851 -13.943 1.00 95.56 116 TYR A N 1
ATOM 961 C CA . TYR A 1 116 ? 0.299 1.336 -15.244 1.00 95.56 116 TYR A CA 1
ATOM 962 C C . TYR A 1 116 ? 0.786 2.779 -15.090 1.00 95.56 116 TYR A C 1
ATOM 964 O O . TYR A 1 116 ? 0.032 3.662 -14.664 1.00 95.56 116 TYR A O 1
ATOM 972 N N . HIS A 1 117 ? 2.063 3.021 -15.382 1.00 92.81 117 HIS A N 1
ATOM 973 C CA . HIS A 1 117 ? 2.693 4.319 -15.153 1.00 92.81 117 HIS A CA 1
ATOM 974 C C . HIS A 1 117 ? 2.605 5.214 -16.387 1.00 92.81 117 HIS A C 1
ATOM 976 O O . HIS A 1 117 ? 2.742 4.774 -17.529 1.00 92.81 117 HIS A O 1
ATOM 982 N N . TYR A 1 118 ? 2.404 6.505 -16.149 1.00 90.62 118 TYR A N 1
ATOM 983 C CA . TYR A 1 118 ? 2.459 7.520 -17.191 1.00 90.62 118 TYR A CA 1
ATOM 984 C C . TYR A 1 118 ? 3.822 7.523 -17.899 1.00 90.62 118 TYR A C 1
ATOM 986 O O . TYR A 1 118 ? 4.864 7.462 -17.249 1.00 90.62 118 TYR A O 1
ATOM 994 N N . GLY A 1 119 ? 3.806 7.658 -19.227 1.00 86.62 119 GLY A N 1
ATOM 995 C CA . GLY A 1 119 ? 5.016 7.708 -20.055 1.00 86.62 119 GLY A CA 1
ATOM 996 C C . GLY A 1 119 ? 5.622 6.341 -20.381 1.00 86.62 119 GLY A C 1
ATOM 997 O O . GLY A 1 119 ? 6.685 6.296 -20.994 1.00 86.62 119 GLY A O 1
ATOM 998 N N . THR A 1 120 ? 4.961 5.251 -19.988 1.00 89.56 120 THR A N 1
ATOM 999 C CA . THR A 1 120 ? 5.366 3.883 -20.332 1.00 89.56 120 THR A CA 1
ATOM 1000 C C . THR A 1 120 ? 4.692 3.403 -21.613 1.00 89.56 120 THR A C 1
ATOM 1002 O O . THR A 1 120 ? 3.721 4.005 -22.072 1.00 89.56 120 THR A O 1
ATOM 1005 N N . ASP A 1 121 ? 5.242 2.347 -22.213 1.00 92.31 121 ASP A N 1
ATOM 1006 C CA . ASP A 1 121 ? 4.677 1.740 -23.417 1.00 92.31 121 ASP A CA 1
ATOM 1007 C C . ASP A 1 121 ? 3.303 1.107 -23.124 1.00 92.31 121 ASP A C 1
ATOM 1009 O O . ASP A 1 121 ? 3.119 0.445 -22.094 1.00 92.31 121 ASP A O 1
ATOM 1013 N N . LEU A 1 122 ? 2.359 1.273 -24.055 1.00 94.62 122 LEU A N 1
ATOM 1014 C CA . LEU A 1 122 ? 1.030 0.662 -24.002 1.00 94.62 122 LEU A CA 1
ATOM 1015 C C . LEU A 1 122 ? 1.099 -0.867 -23.914 1.00 94.62 122 LEU A C 1
ATOM 1017 O O . LEU A 1 122 ? 0.200 -1.466 -23.324 1.00 94.62 122 LEU A O 1
ATOM 1021 N N . ASP A 1 123 ? 2.185 -1.487 -24.377 1.00 95.19 123 ASP A N 1
ATOM 1022 C CA . ASP A 1 123 ? 2.443 -2.919 -24.213 1.00 95.19 123 ASP A CA 1
ATOM 1023 C C . ASP A 1 123 ? 2.289 -3.389 -22.752 1.00 95.19 123 ASP A C 1
ATOM 1025 O O . ASP A 1 123 ? 1.821 -4.498 -22.491 1.00 95.19 123 ASP A O 1
ATOM 1029 N N . TYR A 1 124 ? 2.649 -2.564 -21.760 1.00 94.44 124 TYR A N 1
ATOM 1030 C CA . TYR A 1 124 ? 2.451 -2.913 -20.346 1.00 94.44 124 TYR A CA 1
ATOM 1031 C C . TYR A 1 124 ? 0.981 -2.913 -19.939 1.00 94.44 124 TYR A C 1
ATOM 1033 O O . TYR A 1 124 ? 0.541 -3.803 -19.205 1.00 94.44 124 TYR A O 1
ATOM 1041 N N . LEU A 1 125 ? 0.211 -1.943 -20.432 1.00 95.94 125 LEU A N 1
ATOM 1042 C CA . LEU A 1 125 ? -1.229 -1.904 -20.214 1.00 95.94 125 LEU A CA 1
ATOM 1043 C C . LEU A 1 125 ? -1.896 -3.137 -20.836 1.00 95.94 125 LEU A C 1
ATOM 1045 O O . LEU A 1 125 ? -2.710 -3.786 -20.178 1.00 95.94 125 LEU A O 1
ATOM 1049 N N . GLU A 1 126 ? -1.502 -3.507 -22.055 1.00 96.56 126 GLU A N 1
ATOM 1050 C CA . GLU A 1 126 ? -1.993 -4.710 -22.728 1.00 96.56 126 GLU A CA 1
ATOM 1051 C C . GLU A 1 126 ? -1.644 -5.985 -21.957 1.00 96.56 126 GLU A C 1
ATOM 1053 O O . GLU A 1 126 ? -2.526 -6.814 -21.730 1.00 96.56 126 GLU A O 1
ATOM 1058 N N . LYS A 1 127 ? -0.404 -6.123 -21.459 1.00 96.44 127 LYS A N 1
ATOM 1059 C CA . LYS A 1 127 ? -0.003 -7.251 -20.596 1.00 96.44 127 LYS A CA 1
ATOM 1060 C C . LYS A 1 127 ? -0.921 -7.384 -19.379 1.00 96.44 127 LYS A C 1
ATOM 1062 O O . LYS A 1 127 ? -1.368 -8.489 -19.067 1.00 96.44 127 LYS A O 1
ATOM 1067 N N . TYR A 1 128 ? -1.245 -6.277 -18.707 1.00 97.38 128 TYR A N 1
ATOM 1068 C CA . TYR A 1 128 ? -2.184 -6.300 -17.585 1.00 97.38 128 TYR A CA 1
ATOM 1069 C C . TYR A 1 128 ? -3.608 -6.671 -18.031 1.00 97.38 128 TYR A C 1
ATOM 1071 O O . TYR A 1 128 ? -4.273 -7.458 -17.360 1.00 97.38 128 TYR A O 1
ATOM 1079 N N . ILE A 1 129 ? -4.100 -6.176 -19.161 1.00 97.12 129 ILE A N 1
ATOM 1080 C CA . ILE A 1 129 ? -5.434 -6.555 -19.656 1.00 97.12 129 ILE A CA 1
ATOM 1081 C C . ILE A 1 129 ? -5.487 -8.054 -19.993 1.00 97.12 129 ILE A C 1
ATOM 1083 O O . ILE A 1 129 ? -6.415 -8.745 -19.571 1.00 97.12 129 ILE A O 1
ATOM 1087 N N . ILE A 1 130 ? -4.463 -8.580 -20.673 1.00 97.31 130 ILE A N 1
ATOM 1088 C CA . ILE A 1 130 ? -4.331 -10.001 -21.038 1.00 97.31 130 ILE A CA 1
ATOM 1089 C C . ILE A 1 130 ? -4.260 -10.895 -19.792 1.00 97.31 130 ILE A C 1
ATOM 1091 O O . ILE A 1 130 ? -4.859 -11.969 -19.765 1.00 97.31 130 ILE A O 1
ATOM 1095 N N . ASP A 1 131 ? -3.609 -10.434 -18.720 1.00 96.75 131 ASP A N 1
ATOM 1096 C CA . ASP A 1 131 ? -3.594 -11.116 -17.420 1.00 96.75 131 ASP A CA 1
ATOM 1097 C C . ASP A 1 131 ? -4.956 -11.066 -16.680 1.00 96.75 131 ASP A C 1
ATOM 1099 O O . ASP A 1 131 ? -5.087 -11.571 -15.555 1.00 96.75 131 ASP A O 1
ATOM 1103 N N . GLY A 1 132 ? -5.992 -10.482 -17.291 1.00 96.69 132 GLY A N 1
ATOM 1104 C CA . GLY A 1 132 ? -7.376 -10.510 -16.822 1.00 96.69 132 GLY A CA 1
ATOM 1105 C C . GLY A 1 132 ? -7.676 -9.528 -15.690 1.00 96.69 132 GLY A C 1
ATOM 1106 O O . GLY A 1 132 ? -8.551 -9.798 -14.865 1.00 96.69 132 GLY A O 1
ATOM 1107 N N . ASN A 1 133 ? -6.932 -8.421 -15.584 1.00 97.25 133 ASN A N 1
ATOM 1108 C CA . ASN A 1 133 ? -7.217 -7.406 -14.566 1.00 97.25 133 ASN A CA 1
ATOM 1109 C C . ASN A 1 133 ? -8.394 -6.525 -15.004 1.00 97.25 133 ASN A C 1
ATOM 1111 O O . ASN A 1 133 ? -8.338 -5.867 -16.036 1.00 97.25 133 ASN A O 1
ATOM 1115 N N . ASN A 1 134 ? -9.424 -6.454 -14.159 1.00 93.94 134 ASN A N 1
ATOM 1116 C CA . ASN A 1 134 ? -10.573 -5.555 -14.345 1.00 93.94 134 ASN A CA 1
ATOM 1117 C C . ASN A 1 134 ? -10.379 -4.187 -13.670 1.00 93.94 134 ASN A C 1
ATOM 1119 O O . ASN A 1 134 ? -11.227 -3.305 -13.779 1.00 93.94 134 ASN A O 1
ATOM 1123 N N . LEU A 1 135 ? -9.293 -4.038 -12.913 1.00 95.88 135 LEU A N 1
ATOM 1124 C CA . LEU A 1 135 ? -8.926 -2.825 -12.202 1.00 95.88 135 LEU A CA 1
ATOM 1125 C C . LEU A 1 135 ? -7.414 -2.653 -12.320 1.00 95.88 135 LEU A C 1
ATOM 1127 O O . LEU A 1 135 ? -6.665 -3.574 -11.995 1.00 95.88 135 LEU A O 1
ATOM 1131 N N . ILE A 1 136 ? -6.993 -1.488 -12.803 1.00 97.44 136 ILE A N 1
ATOM 1132 C CA . ILE A 1 136 ? -5.595 -1.113 -13.017 1.00 97.44 136 ILE A CA 1
ATOM 1133 C C . ILE A 1 136 ? -5.420 0.279 -12.411 1.00 97.44 136 ILE A C 1
ATOM 1135 O O . ILE A 1 136 ? -6.223 1.176 -12.670 1.00 97.44 136 ILE A O 1
ATOM 1139 N N . ALA A 1 137 ? -4.408 0.447 -11.566 1.00 95.94 137 ALA A N 1
ATOM 1140 C CA . ALA A 1 137 ? -4.052 1.740 -11.004 1.00 95.94 137 ALA A CA 1
ATOM 1141 C C . ALA A 1 137 ? -3.248 2.552 -12.027 1.00 95.94 137 ALA A C 1
ATOM 1143 O O . ALA A 1 137 ? -2.437 1.999 -12.766 1.00 95.94 137 ALA A O 1
ATOM 1144 N N . LEU A 1 138 ? -3.449 3.868 -12.048 1.00 94.00 138 LEU A N 1
ATOM 1145 C CA . LEU A 1 138 ? -2.672 4.786 -12.878 1.00 94.00 138 LEU A CA 1
ATOM 1146 C C . LEU A 1 138 ? -1.663 5.525 -11.997 1.00 94.00 138 LEU A C 1
ATOM 1148 O O . LEU A 1 138 ? -2.049 6.173 -11.023 1.00 94.00 138 LEU A O 1
ATOM 1152 N N . GLY A 1 139 ? -0.378 5.400 -12.325 1.00 90.94 139 GLY A N 1
ATOM 1153 C CA . GLY A 1 139 ? 0.736 5.912 -11.522 1.00 90.94 139 GLY A CA 1
ATOM 1154 C C . GLY A 1 139 ? 1.718 6.784 -12.307 1.00 90.94 139 GLY A C 1
ATOM 1155 O O . GLY A 1 139 ? 1.518 7.095 -13.478 1.00 90.94 139 GLY A O 1
ATOM 1156 N N . GLY A 1 140 ? 2.810 7.195 -11.658 1.00 88.00 140 GLY A N 1
ATOM 1157 C CA . GLY A 1 140 ? 3.946 7.862 -12.319 1.00 88.00 140 GLY A CA 1
ATOM 1158 C C . GLY A 1 140 ? 3.800 9.366 -12.587 1.00 88.00 140 GLY A C 1
ATOM 1159 O O . GLY A 1 140 ? 4.737 9.997 -13.063 1.00 88.00 140 GLY A O 1
ATOM 1160 N N . THR A 1 141 ? 2.670 9.988 -12.242 1.00 89.50 141 THR A N 1
ATOM 1161 C CA . THR A 1 141 ? 2.431 11.416 -12.535 1.00 89.50 141 THR A CA 1
ATOM 1162 C C . THR A 1 141 ? 2.855 12.365 -11.418 1.00 89.50 141 THR A C 1
ATOM 1164 O O . THR A 1 141 ? 3.012 13.565 -11.656 1.00 89.50 141 THR A O 1
ATOM 1167 N N . VAL A 1 142 ? 3.055 11.861 -10.196 1.00 86.56 142 VAL A N 1
ATOM 1168 C CA . VAL A 1 142 ? 3.439 12.664 -9.023 1.00 86.56 142 VAL A CA 1
ATOM 1169 C C . VAL A 1 142 ? 4.705 13.505 -9.266 1.00 86.56 142 VAL A C 1
ATOM 1171 O O . VAL A 1 142 ? 4.606 14.720 -9.072 1.00 86.56 142 VAL A O 1
ATOM 1174 N N . PRO A 1 143 ? 5.837 12.950 -9.757 1.00 83.69 143 PRO A N 1
ATOM 1175 C CA . PRO A 1 143 ? 7.078 13.715 -9.931 1.00 83.69 143 PRO A CA 1
ATOM 1176 C C . PRO A 1 143 ? 7.061 14.694 -11.120 1.00 83.69 143 PRO A C 1
ATOM 1178 O O . PRO A 1 143 ? 7.979 15.494 -11.266 1.00 83.69 143 PRO A O 1
ATOM 1181 N N . ILE A 1 144 ? 6.039 14.662 -11.983 1.00 85.81 144 ILE A N 1
ATOM 1182 C CA . ILE A 1 144 ? 5.996 15.494 -13.194 1.00 85.81 144 ILE A CA 1
ATOM 1183 C C . ILE A 1 144 ? 5.648 16.939 -12.827 1.00 85.81 144 ILE A C 1
ATOM 1185 O O . ILE A 1 144 ? 4.544 17.204 -12.354 1.00 85.81 144 ILE A O 1
ATOM 1189 N N . THR A 1 145 ? 6.558 17.883 -13.074 1.00 85.25 145 THR A N 1
ATOM 1190 C CA . THR A 1 145 ? 6.361 19.303 -12.727 1.00 85.25 145 THR A CA 1
ATOM 1191 C C . THR A 1 145 ? 5.304 19.987 -13.598 1.00 85.25 145 THR A C 1
ATOM 1193 O O . THR A 1 145 ? 4.490 20.753 -13.090 1.00 85.25 145 THR A O 1
ATOM 1196 N N . ASN A 1 146 ? 5.274 19.696 -14.904 1.00 86.88 146 ASN A N 1
ATOM 1197 C CA . ASN A 1 146 ? 4.276 20.253 -15.820 1.00 86.88 146 ASN A CA 1
ATOM 1198 C C . ASN A 1 146 ? 3.024 19.364 -15.855 1.00 86.88 146 ASN A C 1
ATOM 1200 O O . ASN A 1 146 ? 2.963 18.392 -16.609 1.00 86.88 146 ASN A O 1
ATOM 1204 N N . LYS A 1 147 ? 2.029 19.700 -15.028 1.00 84.50 147 LYS A N 1
ATOM 1205 C CA . LYS A 1 147 ? 0.772 18.943 -14.934 1.00 84.50 147 LYS A CA 1
ATOM 1206 C C . LYS A 1 147 ? -0.132 19.105 -16.159 1.00 84.50 147 LYS A C 1
ATOM 1208 O O . LYS A 1 147 ? -0.861 18.172 -16.471 1.00 84.50 147 LYS A O 1
ATOM 1213 N N . GLU A 1 148 ? -0.048 20.220 -16.885 1.00 83.81 148 GLU A N 1
ATOM 1214 C CA . GLU A 1 148 ? -0.833 20.431 -18.113 1.00 83.81 148 GLU A CA 1
ATOM 1215 C C . GLU A 1 148 ? -0.468 19.407 -19.190 1.00 83.81 148 GLU A C 1
ATOM 1217 O O . GLU A 1 148 ? -1.342 18.907 -19.886 1.00 83.81 148 GLU A O 1
ATOM 1222 N N . LYS A 1 149 ? 0.809 19.015 -19.277 1.00 80.75 149 LYS A N 1
ATOM 1223 C CA . LYS A 1 149 ? 1.266 17.960 -20.196 1.00 80.75 149 LYS A CA 1
ATOM 1224 C C . LYS A 1 149 ? 0.667 16.581 -19.888 1.00 80.75 149 LYS A C 1
ATOM 1226 O O . LYS A 1 149 ? 0.592 15.753 -20.778 1.00 80.75 149 LYS A O 1
ATOM 1231 N N . VAL A 1 150 ? 0.305 16.313 -18.634 1.00 78.19 150 VAL A N 1
ATOM 1232 C CA . VAL A 1 150 ? -0.281 15.024 -18.222 1.00 78.19 150 VAL A CA 1
ATOM 1233 C C . VAL A 1 150 ? -1.785 14.988 -18.502 1.00 78.19 150 VAL A C 1
ATOM 1235 O O . VAL A 1 150 ? -2.345 13.913 -18.692 1.00 78.19 150 VAL A O 1
ATOM 1238 N N . ALA A 1 151 ? -2.439 16.152 -18.470 1.00 73.69 151 ALA A N 1
ATOM 1239 C CA . ALA A 1 151 ? -3.883 16.289 -18.637 1.00 73.69 151 ALA A CA 1
ATOM 1240 C C . ALA A 1 151 ? -4.332 16.412 -20.104 1.00 73.69 151 ALA A C 1
ATOM 1242 O O . ALA A 1 151 ? -5.508 16.179 -20.382 1.00 73.69 151 ALA A O 1
ATOM 1243 N N . ASN A 1 152 ? -3.416 16.796 -20.999 1.00 60.34 152 ASN A N 1
ATOM 1244 C CA . ASN A 1 152 ? -3.627 16.952 -22.442 1.00 60.34 152 ASN A CA 1
ATOM 1245 C C . ASN A 1 152 ? -3.084 15.751 -23.217 1.00 60.34 152 ASN A C 1
ATOM 1247 O O . ASN A 1 152 ? -3.711 15.397 -24.238 1.00 60.34 152 ASN A O 1
#

Foldseek 3Di:
DDDAAEDQPPDPVSLVCCLVVVDQHHEYECVRCLVDQVVVVCVSSVHAHEYEYEPCQVVCVVVVHDDDLVSVLVSCVSRVVRYPAYAFDAHPPDPPVLVVSVVVSVVVVHDHAREDEPPDDCVVVVVCVVVPDPHHHYHHCVVPPPVVVVVD

Radius of gyration: 16.0 Å; chains: 1; bounding box: 34×37×42 Å

pLDDT: mean 94.2, std 5.1, range [60.34, 98.5]